Protein AF-A0A540L7R3-F1 (afdb_monomer)

Structure (mmCIF, N/CA/C/O backbone):
data_AF-A0A540L7R3-F1
#
_entry.id   AF-A0A540L7R3-F1
#
loop_
_atom_site.group_PDB
_atom_site.id
_atom_site.type_symbol
_atom_site.label_atom_id
_atom_site.label_alt_id
_atom_site.label_comp_id
_atom_site.label_asym_id
_atom_site.label_entity_id
_atom_site.label_seq_id
_atom_site.pdbx_PDB_ins_code
_atom_site.Cartn_x
_atom_site.Cartn_y
_atom_site.Cartn_z
_atom_site.occupancy
_atom_site.B_iso_or_equiv
_atom_site.auth_seq_id
_atom_site.auth_comp_id
_atom_site.auth_asym_id
_atom_site.auth_atom_id
_atom_site.pdbx_PDB_model_num
ATOM 1 N N . MET A 1 1 ? -23.120 5.318 9.490 1.00 36.19 1 MET A N 1
ATOM 2 C CA . MET A 1 1 ? -22.055 5.559 8.494 1.00 36.19 1 MET A CA 1
ATOM 3 C C . MET A 1 1 ? -21.301 6.791 8.945 1.00 36.19 1 MET A C 1
ATOM 5 O O . MET A 1 1 ? -21.783 7.892 8.724 1.00 36.19 1 MET A O 1
ATOM 9 N N . GLY A 1 2 ? -20.215 6.605 9.695 1.00 36.44 2 GLY A N 1
ATOM 10 C CA . GLY A 1 2 ? -19.330 7.704 10.063 1.00 36.44 2 GLY A CA 1
ATOM 11 C C . GLY A 1 2 ? -18.420 7.998 8.879 1.00 36.44 2 GLY A C 1
ATOM 12 O O . GLY A 1 2 ? -17.636 7.140 8.482 1.00 36.44 2 GLY A O 1
ATOM 13 N N . SER A 1 3 ? -18.571 9.169 8.270 1.00 40.50 3 SER A N 1
ATOM 14 C CA . SER A 1 3 ? -17.609 9.662 7.290 1.00 40.50 3 SER A CA 1
ATOM 15 C C . SER A 1 3 ? -16.373 10.141 8.045 1.00 40.50 3 SER A C 1
ATOM 17 O O . SER A 1 3 ? -16.480 10.998 8.920 1.00 40.50 3 SER A O 1
ATOM 19 N N . LEU A 1 4 ? -15.204 9.590 7.717 1.00 43.25 4 LEU A N 1
ATOM 20 C CA . LEU A 1 4 ? -13.931 10.201 8.089 1.00 43.25 4 LEU A CA 1
ATOM 21 C C . LEU A 1 4 ? -13.822 11.536 7.364 1.00 43.25 4 LEU A C 1
ATOM 23 O O . LEU A 1 4 ? -13.635 11.563 6.150 1.00 43.25 4 LEU A O 1
ATOM 27 N N . ASN A 1 5 ? -13.922 12.633 8.109 1.00 36.00 5 ASN A N 1
ATOM 28 C CA . ASN A 1 5 ? -13.356 13.891 7.655 1.00 36.00 5 ASN A CA 1
ATOM 29 C C . ASN A 1 5 ? -11.840 13.731 7.758 1.00 36.00 5 ASN A C 1
ATOM 31 O O . ASN A 1 5 ? -11.270 13.815 8.843 1.00 36.00 5 ASN A O 1
ATOM 35 N N . LEU A 1 6 ? -11.209 13.408 6.632 1.00 47.81 6 LEU A N 1
ATOM 36 C CA . LEU A 1 6 ? -9.775 13.585 6.482 1.00 47.81 6 LEU A CA 1
ATOM 37 C C . LEU A 1 6 ? -9.523 15.088 6.581 1.00 47.81 6 LEU A C 1
ATOM 39 O O . LEU A 1 6 ? -10.106 15.856 5.814 1.00 47.81 6 LEU A O 1
ATOM 43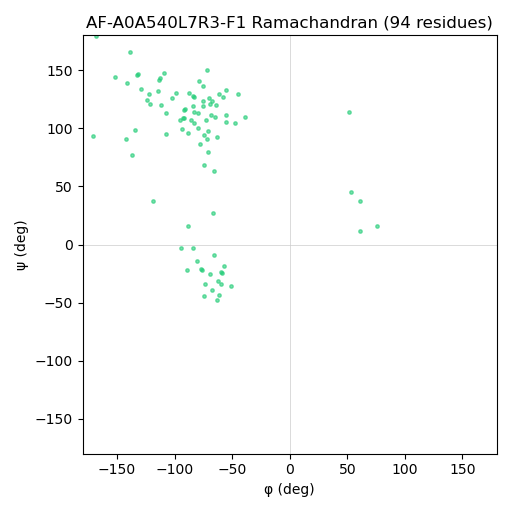 N N . ASP A 1 7 ? -8.721 15.492 7.566 1.00 45.00 7 ASP A N 1
ATOM 44 C CA . ASP A 1 7 ? -8.295 16.877 7.723 1.00 45.00 7 ASP A CA 1
ATOM 45 C C . ASP A 1 7 ? -7.867 17.444 6.370 1.00 45.00 7 ASP A C 1
ATOM 47 O O . ASP A 1 7 ? -7.099 16.844 5.615 1.00 45.00 7 ASP A O 1
ATOM 51 N N . GLN A 1 8 ? -8.429 18.607 6.074 1.00 44.34 8 GLN A N 1
ATOM 52 C CA . GLN A 1 8 ? -8.290 19.329 4.828 1.00 44.34 8 GLN A CA 1
ATOM 53 C C . GLN A 1 8 ? -6.825 19.741 4.620 1.00 44.34 8 GLN A C 1
ATOM 55 O O . GLN A 1 8 ? -6.376 20.777 5.104 1.00 44.34 8 GLN A O 1
ATOM 60 N N . GLY A 1 9 ? -6.074 18.898 3.916 1.00 37.22 9 GLY A N 1
ATOM 61 C CA . GLY A 1 9 ? -4.671 19.106 3.579 1.00 37.22 9 GLY A CA 1
ATOM 62 C C . GLY A 1 9 ? -4.217 18.045 2.588 1.00 37.22 9 GLY A C 1
ATOM 63 O O . GLY A 1 9 ? -3.813 16.966 3.009 1.00 37.22 9 GLY A O 1
ATOM 64 N N . ASP A 1 10 ? -4.312 18.391 1.302 1.00 44.38 10 ASP A N 1
ATOM 65 C CA . ASP A 1 10 ? -3.940 17.617 0.113 1.00 44.38 10 ASP A CA 1
ATOM 66 C C . ASP A 1 10 ? -4.527 16.200 0.071 1.00 44.38 10 ASP A C 1
ATOM 68 O O . ASP A 1 10 ? -4.136 15.330 0.846 1.00 44.38 10 ASP A O 1
ATOM 72 N N . ASP A 1 11 ? -5.421 15.920 -0.882 1.00 53.03 11 ASP A N 1
ATOM 73 C CA . ASP A 1 11 ? -5.809 14.545 -1.210 1.00 53.03 11 ASP A CA 1
ATOM 74 C C . ASP A 1 11 ? -4.527 13.705 -1.360 1.00 53.03 11 ASP A C 1
ATOM 76 O O . ASP A 1 11 ? -3.781 13.864 -2.330 1.00 53.03 11 ASP A O 1
ATOM 80 N N . LYS A 1 12 ? -4.205 12.864 -0.362 1.00 57.47 12 LYS A N 1
ATOM 81 C CA . LYS A 1 12 ? -2.954 12.088 -0.311 1.00 57.47 12 LYS A CA 1
ATOM 82 C C . LYS A 1 12 ? -3.032 10.936 -1.304 1.00 57.47 12 LYS A C 1
ATOM 84 O O . LYS A 1 12 ? -3.107 9.765 -0.938 1.00 57.47 12 LYS A O 1
ATOM 89 N N . ILE A 1 13 ? -3.021 11.277 -2.584 1.00 66.19 13 ILE A N 1
ATOM 90 C CA . ILE A 1 13 ? -2.937 10.338 -3.687 1.00 66.19 13 ILE A CA 1
ATOM 91 C C . ILE A 1 13 ? -1.539 9.731 -3.640 1.00 66.19 13 ILE A C 1
ATOM 93 O O . ILE A 1 13 ? -0.525 10.392 -3.878 1.00 66.19 13 ILE A O 1
ATOM 97 N N . MET A 1 14 ? -1.478 8.445 -3.310 1.00 71.25 14 MET A N 1
ATOM 98 C CA . MET A 1 14 ? -0.228 7.708 -3.234 1.00 71.25 14 MET A CA 1
ATOM 99 C C . MET A 1 14 ? 0.242 7.339 -4.643 1.00 71.25 14 MET A C 1
ATOM 101 O O . MET A 1 14 ? -0.050 6.267 -5.167 1.00 71.25 14 MET A O 1
ATOM 105 N N . GLN A 1 15 ? 0.969 8.255 -5.281 1.00 73.94 15 GLN A N 1
ATOM 106 C CA . GLN A 1 15 ? 1.523 8.048 -6.615 1.00 73.94 15 GLN A CA 1
ATOM 107 C C . GLN A 1 15 ? 2.956 7.507 -6.519 1.00 73.94 15 GLN A C 1
ATOM 109 O O . GLN A 1 15 ? 3.911 8.263 -6.338 1.00 73.94 15 GLN A O 1
ATOM 114 N N . LYS A 1 16 ? 3.127 6.190 -6.675 1.00 76.81 16 LYS A N 1
ATOM 115 C CA . LYS A 1 16 ? 4.448 5.541 -6.700 1.00 76.81 16 LYS A CA 1
ATOM 116 C C . LYS A 1 16 ? 4.557 4.565 -7.867 1.00 76.81 16 LYS A C 1
ATOM 118 O O . LYS A 1 16 ? 3.575 3.946 -8.262 1.00 76.81 16 LYS A O 1
ATOM 123 N N . CYS A 1 17 ? 5.755 4.449 -8.438 1.00 75.38 17 CYS A N 1
ATOM 124 C CA . CYS A 1 17 ? 6.037 3.452 -9.467 1.00 75.38 17 CYS A CA 1
ATOM 125 C C . CYS A 1 17 ? 6.379 2.129 -8.784 1.00 75.38 17 CYS A C 1
ATOM 127 O O . CYS A 1 17 ? 7.359 2.066 -8.044 1.00 75.38 17 CYS A O 1
ATOM 129 N N . LEU A 1 18 ? 5.583 1.096 -9.044 1.00 76.44 18 LEU A N 1
ATOM 130 C CA . LEU A 1 18 ? 5.886 -0.263 -8.614 1.00 76.44 18 LEU A CA 1
ATOM 131 C C . LEU A 1 18 ? 6.820 -0.902 -9.641 1.00 76.44 18 LEU A C 1
ATOM 133 O O . LEU A 1 18 ? 6.550 -0.888 -10.841 1.00 76.44 18 LEU A O 1
ATOM 137 N N . HIS A 1 19 ? 7.935 -1.443 -9.173 1.00 78.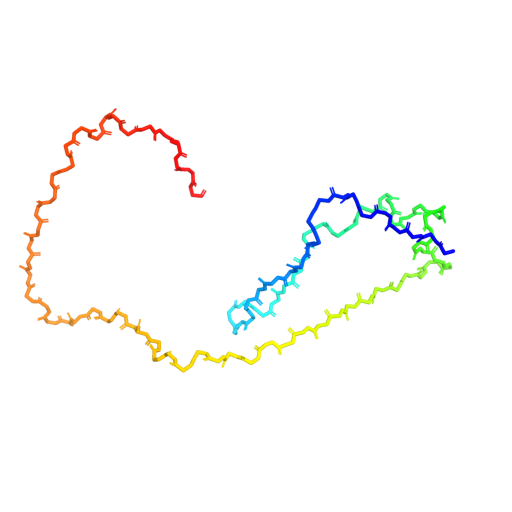19 19 HIS A N 1
ATOM 138 C CA . HIS A 1 19 ? 8.885 -2.197 -9.988 1.00 78.19 19 HIS A CA 1
ATOM 139 C C . HIS A 1 19 ? 9.355 -3.414 -9.192 1.00 78.19 19 HIS A C 1
ATOM 141 O O . HIS A 1 19 ? 9.174 -3.460 -7.982 1.00 78.19 19 HIS A O 1
ATOM 147 N N . GLY A 1 20 ? 9.993 -4.398 -9.831 1.00 74.88 20 GLY A N 1
ATOM 148 C CA . GLY A 1 20 ? 10.316 -5.678 -9.172 1.00 74.88 20 GLY A CA 1
ATOM 149 C C . GLY A 1 20 ? 11.162 -5.581 -7.890 1.00 74.88 20 GLY A C 1
ATOM 150 O O . GLY A 1 20 ? 11.167 -6.511 -7.097 1.00 74.88 20 GLY A O 1
ATOM 151 N N . VAL A 1 21 ? 11.852 -4.458 -7.668 1.00 79.56 21 VAL A N 1
ATOM 152 C CA . VAL A 1 21 ? 12.648 -4.186 -6.452 1.00 79.56 21 VAL A CA 1
ATOM 153 C C . VAL A 1 21 ? 11.818 -3.516 -5.341 1.00 79.56 21 VAL A C 1
ATOM 155 O O . VAL A 1 21 ? 12.181 -3.604 -4.175 1.00 79.56 21 VAL A O 1
ATOM 158 N N . ALA A 1 22 ? 10.706 -2.862 -5.682 1.00 78.25 22 ALA A N 1
ATOM 159 C CA . ALA A 1 22 ? 9.779 -2.220 -4.751 1.00 78.25 22 ALA A CA 1
ATOM 160 C C . ALA A 1 22 ? 8.332 -2.538 -5.184 1.00 78.25 22 ALA A C 1
ATOM 162 O O . ALA A 1 22 ? 7.689 -1.710 -5.840 1.00 78.25 22 ALA A O 1
ATOM 163 N N . PRO A 1 23 ? 7.852 -3.764 -4.899 1.00 81.50 23 PRO A N 1
ATOM 164 C CA . PRO A 1 23 ? 6.549 -4.237 -5.363 1.00 81.50 23 PRO A CA 1
ATOM 165 C C . PRO A 1 23 ? 5.379 -3.639 -4.574 1.00 81.50 23 PRO A C 1
ATOM 167 O O . PRO A 1 23 ? 4.272 -3.576 -5.104 1.00 81.50 23 PRO A O 1
ATOM 170 N N . ASP A 1 24 ? 5.635 -3.159 -3.354 1.00 86.38 24 ASP A N 1
ATOM 171 C CA . ASP A 1 24 ? 4.596 -2.744 -2.418 1.00 86.38 24 ASP A CA 1
ATOM 172 C C . ASP A 1 24 ? 4.609 -1.234 -2.167 1.00 86.38 24 ASP A C 1
ATOM 174 O O . ASP A 1 24 ? 5.655 -0.578 -2.079 1.00 86.38 24 ASP A O 1
ATOM 178 N N . VAL A 1 25 ? 3.409 -0.677 -2.017 1.00 85.12 25 VAL A N 1
ATOM 179 C CA . V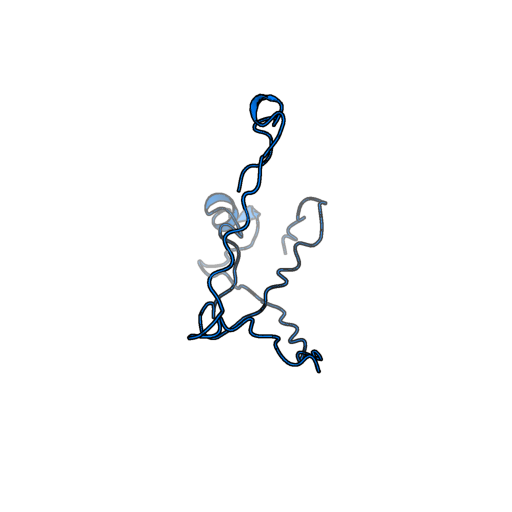AL A 1 25 ? 3.190 0.718 -1.652 1.00 85.12 25 VAL A CA 1
ATOM 180 C C . VAL A 1 25 ? 2.006 0.808 -0.692 1.00 85.12 25 VAL A C 1
ATOM 182 O O . VAL A 1 25 ? 1.004 0.118 -0.857 1.00 85.12 25 VAL A O 1
ATOM 185 N N . GLY A 1 26 ? 2.132 1.647 0.330 1.00 86.75 26 GLY A N 1
ATOM 186 C CA . GLY A 1 26 ? 1.166 1.748 1.415 1.00 86.75 26 GLY A CA 1
ATOM 187 C C . GLY A 1 26 ? 1.420 2.976 2.277 1.00 86.75 26 GLY A C 1
A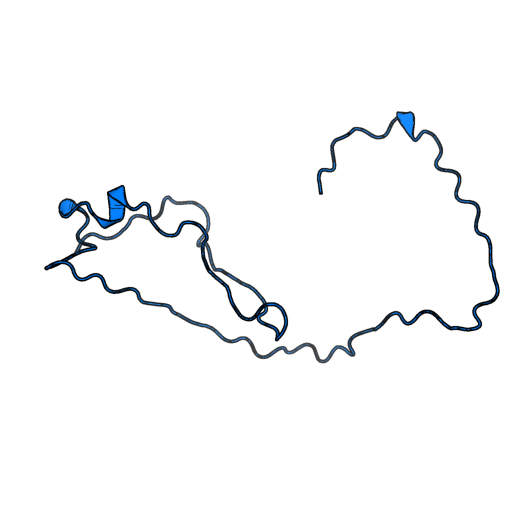TOM 188 O O . GLY A 1 26 ? 2.376 3.724 2.063 1.00 86.75 26 GLY A O 1
ATOM 189 N N . PHE A 1 27 ? 0.566 3.150 3.278 1.00 84.06 27 PHE A N 1
ATOM 190 C CA . PHE A 1 27 ? 0.749 4.142 4.326 1.00 84.06 27 PHE A CA 1
ATOM 191 C C . PHE A 1 27 ? 1.331 3.464 5.563 1.00 84.06 27 PHE A C 1
ATOM 193 O O . PHE A 1 27 ? 0.766 2.483 6.041 1.00 84.06 27 PHE A O 1
ATOM 200 N N . ASP A 1 28 ? 2.395 4.031 6.134 1.00 85.00 28 ASP A N 1
ATOM 201 C CA . ASP A 1 28 ? 2.965 3.529 7.395 1.00 85.00 28 ASP A CA 1
ATOM 202 C C . ASP A 1 28 ? 1.961 3.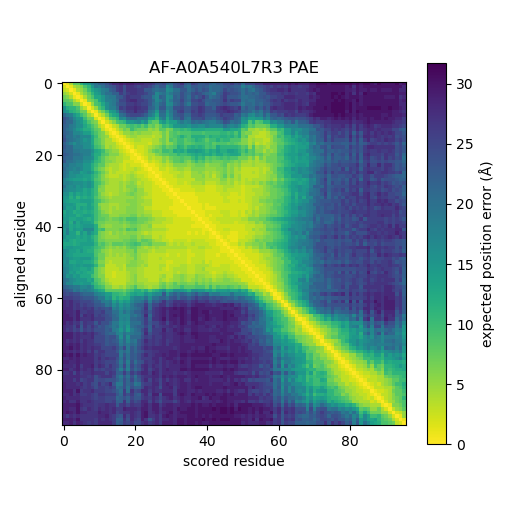631 8.555 1.00 85.00 28 ASP A C 1
ATOM 204 O O . ASP A 1 28 ? 1.978 2.832 9.491 1.00 85.00 28 ASP A O 1
ATOM 208 N N . LYS A 1 29 ? 1.082 4.641 8.503 1.00 86.62 29 LYS A N 1
ATOM 209 C CA . LYS A 1 29 ? 0.012 4.889 9.475 1.00 86.62 29 LYS A CA 1
ATOM 210 C C . LYS A 1 29 ? -1.229 5.397 8.749 1.00 86.62 29 LYS A C 1
ATOM 212 O O . LYS A 1 29 ? -1.369 6.597 8.535 1.00 86.62 29 LYS A O 1
ATOM 217 N N . LEU A 1 30 ? -2.104 4.475 8.355 1.00 86.62 30 LEU A N 1
ATOM 218 C CA . LEU A 1 30 ? -3.388 4.811 7.732 1.00 86.62 30 LEU A CA 1
ATOM 219 C C . LEU A 1 30 ? -4.401 5.342 8.759 1.00 86.62 30 LEU A C 1
ATOM 221 O O . LEU A 1 30 ? -5.078 6.329 8.506 1.00 86.62 30 LEU A O 1
ATOM 225 N N . LEU A 1 31 ? -4.490 4.678 9.912 1.00 89.81 31 LEU A N 1
ATOM 226 C CA . LEU A 1 31 ? -5.417 4.986 10.999 1.00 89.81 31 LEU A CA 1
ATOM 227 C C . LEU A 1 31 ? -4.788 4.527 12.316 1.00 89.81 31 LEU A C 1
ATOM 229 O O . LEU A 1 31 ? -4.096 3.503 12.343 1.00 89.81 31 LEU A O 1
ATOM 233 N N . SER A 1 32 ? -4.997 5.257 13.413 1.00 91.81 32 SER A N 1
ATOM 234 C CA . SER A 1 32 ? -4.517 4.781 14.710 1.00 91.81 32 SER A CA 1
ATOM 235 C C . SER A 1 32 ? -5.358 3.602 15.207 1.00 91.81 32 SER A C 1
ATOM 237 O O . SER A 1 32 ? -6.558 3.513 14.951 1.00 91.81 32 SER A O 1
ATOM 239 N N . LEU A 1 33 ? -4.748 2.702 15.985 1.00 92.00 33 LEU A N 1
ATOM 240 C CA . LEU A 1 33 ? -5.482 1.580 16.583 1.00 92.00 33 LEU A CA 1
ATOM 241 C C . LEU A 1 33 ? -6.619 2.062 17.497 1.00 92.00 33 LEU A C 1
ATOM 243 O O . LEU A 1 33 ? -7.667 1.429 17.565 1.00 92.00 33 LEU A O 1
ATOM 247 N N . LYS A 1 34 ? -6.414 3.196 18.179 1.00 93.06 34 LYS A N 1
ATOM 248 C CA . LYS A 1 34 ? -7.425 3.809 19.042 1.00 93.06 34 LYS A CA 1
ATOM 249 C C . LYS A 1 34 ? -8.647 4.244 18.235 1.00 93.06 34 LYS A C 1
ATOM 251 O O . LYS A 1 34 ? -9.760 3.937 18.636 1.00 93.06 34 LYS A O 1
ATOM 256 N N . GLU A 1 35 ? -8.437 4.926 17.112 1.00 93.31 35 GLU A N 1
ATOM 257 C CA . GLU A 1 35 ? -9.532 5.358 16.235 1.00 93.31 35 GLU A CA 1
ATOM 258 C C . GLU A 1 35 ? -10.225 4.172 15.570 1.00 93.31 35 GLU A C 1
ATOM 260 O O . GLU A 1 35 ? -11.449 4.173 15.481 1.00 93.31 35 GLU A O 1
ATOM 265 N N . LEU A 1 36 ? -9.463 3.152 15.153 1.00 92.50 36 LEU A N 1
ATOM 266 C CA . LEU A 1 36 ? -10.009 1.927 14.568 1.00 92.50 36 LEU A CA 1
ATOM 267 C C . LE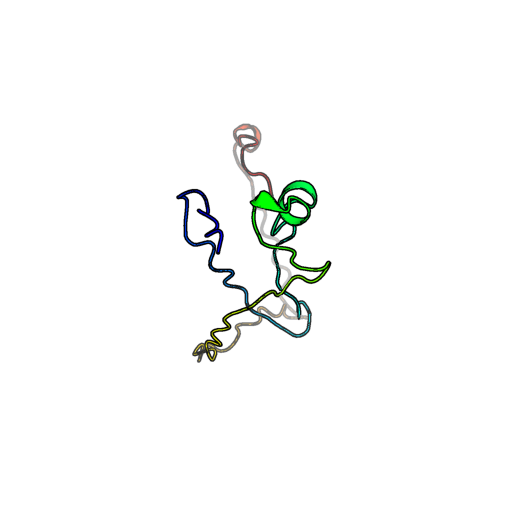U A 1 36 ? -10.925 1.183 15.551 1.00 92.50 36 LEU A C 1
ATOM 269 O O . LEU A 1 36 ? -11.985 0.707 15.157 1.00 92.50 36 LEU A O 1
ATOM 273 N N . ALA A 1 37 ? -10.511 1.073 16.815 1.00 90.44 37 ALA A N 1
ATOM 274 C CA . ALA A 1 37 ? -11.230 0.325 17.846 1.00 90.44 37 ALA A CA 1
ATOM 275 C C . ALA A 1 37 ? -12.408 1.095 18.467 1.00 90.44 37 ALA A C 1
ATOM 277 O O . ALA A 1 37 ? -13.232 0.495 19.159 1.00 90.44 37 ALA A O 1
ATOM 278 N N . ASP A 1 38 ? -12.493 2.407 18.252 1.00 91.88 38 ASP A N 1
ATOM 279 C CA . ASP A 1 38 ? -13.594 3.215 18.757 1.00 91.88 38 ASP A CA 1
ATOM 280 C C . ASP A 1 38 ? -14.878 2.920 17.967 1.00 91.88 38 ASP A C 1
ATOM 282 O O . ASP A 1 38 ? -15.049 3.321 16.812 1.00 91.88 38 ASP A O 1
ATOM 286 N N . ALA A 1 39 ? -15.806 2.215 18.617 1.00 88.94 39 ALA A N 1
ATOM 287 C CA . ALA A 1 39 ? -17.083 1.825 18.031 1.00 88.94 39 ALA A CA 1
ATOM 288 C C . ALA A 1 39 ? -17.931 3.027 17.576 1.00 88.94 39 ALA A C 1
ATOM 290 O O . ALA A 1 39 ? -18.756 2.876 16.674 1.00 88.94 39 ALA A O 1
ATOM 291 N N . SER A 1 40 ? -17.723 4.219 18.152 1.00 91.25 40 SER A N 1
ATOM 292 C CA . SER A 1 40 ? -18.445 5.431 17.749 1.00 91.25 40 SER A CA 1
ATOM 293 C C . SER A 1 40 ? -18.041 5.931 16.358 1.00 91.25 40 SER A C 1
ATOM 295 O O . SER A 1 40 ? -18.865 6.527 15.663 1.00 91.25 40 SER A O 1
ATOM 297 N N . ASN A 1 41 ? -16.826 5.605 15.902 1.00 91.94 41 ASN A N 1
ATOM 298 C CA . ASN A 1 41 ? -16.352 5.957 14.564 1.00 91.94 41 ASN A CA 1
ATOM 299 C C . ASN A 1 41 ? -16.941 5.051 13.468 1.00 91.94 41 ASN A C 1
ATOM 301 O O . ASN A 1 41 ? -16.994 5.427 12.297 1.00 91.94 41 ASN A O 1
ATOM 305 N N . GLY A 1 42 ? -17.411 3.856 13.840 1.00 92.44 42 GLY A N 1
ATOM 306 C CA . GLY A 1 42 ? -18.109 2.942 12.937 1.00 92.44 42 GLY A CA 1
ATOM 307 C C . GLY A 1 42 ? -17.226 2.183 11.940 1.00 92.44 42 GLY A C 1
ATOM 308 O O . GLY A 1 42 ? -17.771 1.633 10.984 1.00 92.44 42 GLY A O 1
ATOM 309 N N . TYR A 1 43 ? -15.900 2.123 12.134 1.00 92.81 43 TYR A N 1
ATOM 310 C CA . TYR A 1 43 ? -15.009 1.309 11.284 1.00 92.81 43 TYR A CA 1
ATOM 311 C C . TYR A 1 43 ? -15.123 -0.190 11.559 1.00 92.81 43 TYR A C 1
ATOM 313 O O . TYR A 1 43 ? -14.965 -0.995 10.642 1.00 92.81 43 TYR A O 1
ATOM 321 N N . VAL A 1 44 ? -15.368 -0.563 12.818 1.00 93.38 44 VAL A N 1
ATOM 322 C CA . VAL A 1 44 ? -15.477 -1.955 13.262 1.00 93.38 44 VAL A CA 1
ATOM 323 C C . VAL A 1 44 ? -16.922 -2.239 13.657 1.00 93.38 44 VAL A C 1
ATOM 325 O O . VAL A 1 44 ? -17.460 -1.622 14.573 1.00 93.38 44 VAL A O 1
ATOM 328 N N . ILE A 1 45 ? -17.545 -3.200 12.980 1.00 90.50 45 ILE A N 1
ATOM 329 C CA . ILE A 1 45 ? -18.889 -3.700 13.281 1.00 90.50 45 ILE A CA 1
ATOM 330 C C . ILE A 1 45 ? -18.769 -5.205 13.497 1.00 90.50 45 ILE A C 1
ATOM 332 O O . ILE A 1 45 ? -18.266 -5.916 12.630 1.00 90.50 45 ILE A O 1
ATOM 336 N N . ASN A 1 46 ? -19.222 -5.705 14.649 1.00 89.94 46 ASN A N 1
ATOM 337 C CA . ASN A 1 46 ? -19.137 -7.128 15.008 1.00 89.94 46 ASN A CA 1
ATOM 338 C C . ASN A 1 46 ? -17.707 -7.695 14.883 1.00 89.94 46 ASN A C 1
ATOM 340 O O . ASN A 1 46 ? -17.513 -8.766 14.315 1.00 89.94 46 ASN A O 1
ATOM 344 N N . ASN A 1 47 ? -16.709 -6.954 15.378 1.00 87.81 47 ASN A N 1
ATOM 345 C CA . ASN A 1 47 ? -15.275 -7.271 15.272 1.00 87.81 47 ASN A CA 1
ATOM 346 C C . ASN A 1 47 ? -14.724 -7.357 13.836 1.00 87.81 47 ASN A C 1
ATOM 348 O O . ASN A 1 47 ? -13.586 -7.778 13.647 1.00 87.81 47 ASN A O 1
ATOM 352 N N . ASN A 1 48 ? -15.490 -6.912 12.839 1.00 90.44 48 ASN A N 1
ATOM 353 C CA . ASN A 1 48 ? -15.087 -6.913 11.441 1.00 90.44 48 ASN A CA 1
ATOM 354 C C . ASN A 1 48 ? -14.929 -5.480 10.925 1.00 90.44 48 ASN A C 1
ATOM 356 O O . ASN A 1 48 ? -15.724 -4.600 11.250 1.00 90.44 48 ASN A O 1
ATOM 360 N N . CYS A 1 49 ? -13.919 -5.262 10.086 1.00 92.00 49 CYS A N 1
ATOM 361 C CA . CYS A 1 49 ? -13.660 -4.007 9.385 1.00 92.00 49 CYS A CA 1
ATOM 362 C C . CYS A 1 49 ? -13.398 -4.309 7.905 1.00 92.00 49 CYS A C 1
ATOM 364 O O . CYS A 1 49 ? -12.838 -5.358 7.578 1.00 92.00 49 CYS A O 1
ATOM 366 N N . VAL A 1 50 ? -13.806 -3.406 7.014 1.00 91.00 50 VAL A N 1
ATOM 367 C CA . VAL A 1 50 ? -13.632 -3.547 5.563 1.00 91.00 50 VAL A CA 1
ATOM 368 C C . VAL A 1 50 ? -12.836 -2.360 5.040 1.00 91.00 50 VAL A C 1
ATOM 370 O O . VAL A 1 50 ? -13.197 -1.212 5.289 1.00 91.00 50 VAL A O 1
ATOM 373 N N . PHE A 1 51 ? -11.784 -2.643 4.273 1.00 89.81 51 PHE A N 1
ATOM 374 C CA . PHE A 1 51 ? -10.962 -1.638 3.604 1.00 89.81 51 PHE A CA 1
ATOM 375 C C . PHE A 1 51 ? -11.114 -1.776 2.089 1.00 89.81 51 PHE A C 1
ATOM 377 O O . PHE A 1 51 ? -11.020 -2.879 1.551 1.00 89.81 51 PHE A O 1
ATOM 384 N N . GLY A 1 52 ? -11.348 -0.655 1.408 1.00 89.56 52 GLY A N 1
ATOM 385 C CA . GLY A 1 52 ? -11.372 -0.571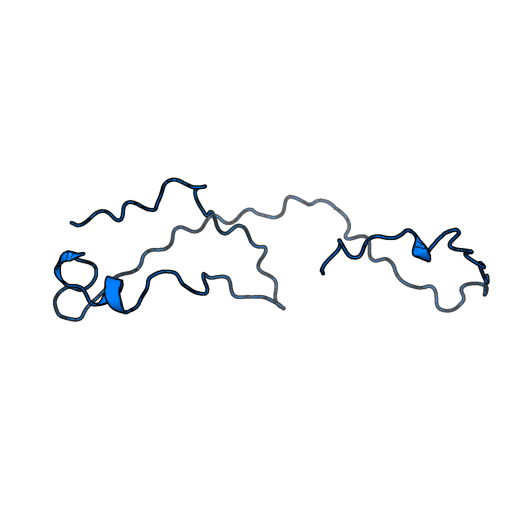 -0.051 1.00 89.56 52 GLY A CA 1
ATOM 386 C C . GLY A 1 52 ? -10.156 0.192 -0.568 1.00 89.56 52 GLY A C 1
ATOM 387 O O . GLY A 1 52 ? -9.678 1.114 0.090 1.00 89.56 52 GLY A O 1
ATOM 388 N N . VAL A 1 53 ? -9.669 -0.180 -1.751 1.00 87.50 53 VAL A N 1
ATOM 389 C CA . VAL A 1 53 ? -8.630 0.561 -2.470 1.00 87.50 53 VAL A CA 1
ATOM 390 C C . VAL A 1 53 ? -9.087 0.802 -3.901 1.00 87.50 53 VAL A C 1
ATOM 392 O O . VAL A 1 53 ? -9.581 -0.108 -4.565 1.00 87.50 53 VAL A O 1
ATOM 395 N N . GLU A 1 54 ? -8.913 2.029 -4.374 1.00 86.62 54 GLU A N 1
ATOM 396 C CA . GLU A 1 54 ? -9.097 2.376 -5.777 1.00 86.62 54 GLU A CA 1
ATOM 397 C C . GLU A 1 54 ? -7.719 2.498 -6.433 1.00 86.62 54 GLU A C 1
ATOM 399 O O . GLU A 1 54 ? -6.837 3.194 -5.926 1.00 86.62 54 GLU A O 1
ATOM 404 N N . VAL A 1 55 ? -7.504 1.773 -7.534 1.00 83.75 55 VAL A N 1
ATOM 405 C CA . VAL A 1 55 ? -6.192 1.670 -8.184 1.00 83.75 55 VAL A CA 1
ATOM 406 C C . VAL A 1 55 ? -6.279 2.161 -9.620 1.00 83.75 55 VAL A C 1
ATOM 408 O O . VAL A 1 55 ? -6.980 1.585 -10.451 1.00 83.75 55 VAL A O 1
ATOM 411 N N . PHE A 1 56 ? -5.478 3.178 -9.933 1.00 82.94 56 PHE A N 1
ATOM 412 C CA . PHE A 1 56 ? -5.290 3.679 -11.29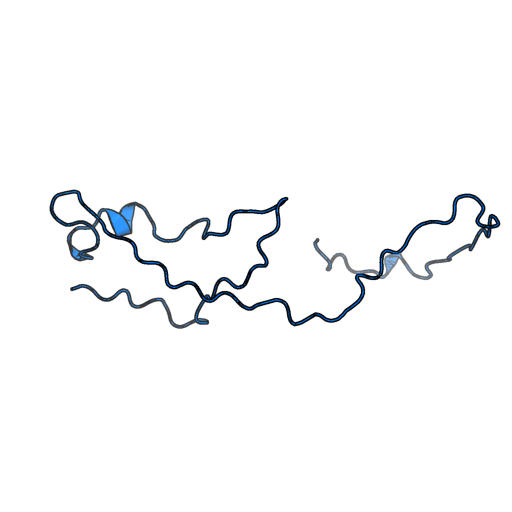0 1.00 82.94 56 PHE A CA 1
ATOM 413 C C . PHE A 1 56 ? -3.913 3.275 -11.813 1.00 82.94 56 PHE A C 1
ATOM 415 O O . PHE A 1 56 ? -2.883 3.760 -11.347 1.00 82.94 56 PHE A O 1
ATOM 422 N N . VAL A 1 57 ? -3.882 2.404 -12.823 1.00 81.75 57 VAL A N 1
ATOM 423 C CA . VAL A 1 57 ? -2.632 2.014 -13.485 1.00 81.75 57 VAL A CA 1
ATOM 424 C C . VAL A 1 57 ? -2.388 2.925 -14.679 1.00 81.75 57 VAL A C 1
ATOM 426 O O . VAL A 1 57 ? -3.046 2.820 -15.715 1.00 81.75 57 VAL A O 1
ATOM 429 N N . ARG A 1 58 ? -1.389 3.802 -14.569 1.00 73.38 58 ARG A N 1
ATOM 430 C CA . ARG A 1 58 ? -0.882 4.540 -15.726 1.00 73.38 58 ARG A CA 1
ATOM 431 C C . ARG A 1 58 ? 0.117 3.656 -16.467 1.00 73.38 58 ARG A C 1
ATOM 433 O O . ARG A 1 58 ? 1.189 3.372 -15.943 1.00 73.38 58 ARG A O 1
ATOM 440 N N . LYS A 1 59 ? -0.205 3.246 -17.699 1.00 69.88 59 LYS A N 1
ATOM 441 C CA . LYS A 1 59 ? 0.804 2.664 -18.600 1.00 69.88 59 LYS A CA 1
ATOM 442 C C . LYS A 1 59 ? 1.922 3.692 -18.773 1.00 69.88 59 LYS A C 1
ATOM 444 O O . LYS A 1 59 ? 1.635 4.844 -19.104 1.00 69.88 59 LYS A O 1
ATOM 449 N N . GLU A 1 60 ? 3.173 3.305 -18.530 1.00 60.66 60 GLU A N 1
ATOM 450 C CA . GLU A 1 60 ? 4.310 4.171 -18.838 1.00 60.66 60 GLU A CA 1
ATOM 451 C C . GLU A 1 60 ? 4.247 4.559 -20.321 1.00 60.66 60 GLU A C 1
ATOM 453 O O . GLU A 1 60 ? 4.445 3.735 -21.206 1.00 60.66 60 GLU A O 1
ATOM 458 N N . THR A 1 61 ? 3.986 5.834 -20.606 1.00 55.16 61 THR A N 1
ATOM 459 C CA . THR A 1 61 ? 4.152 6.418 -21.945 1.00 55.16 61 THR A CA 1
ATOM 460 C C . THR A 1 61 ? 5.566 6.948 -22.151 1.00 55.16 61 THR A C 1
ATOM 462 O O . THR A 1 61 ? 5.807 7.732 -23.069 1.00 55.16 61 THR A O 1
ATOM 465 N N . ARG A 1 62 ? 6.525 6.547 -21.303 1.00 55.59 62 ARG A N 1
ATOM 466 C CA . ARG A 1 62 ? 7.938 6.838 -21.533 1.00 55.59 62 ARG A CA 1
ATOM 467 C C . ARG A 1 62 ? 8.408 5.982 -22.710 1.00 55.59 62 ARG A C 1
ATOM 469 O O . ARG A 1 62 ? 9.097 4.987 -22.541 1.00 55.59 62 ARG A O 1
ATOM 476 N N . ALA A 1 63 ? 8.098 6.430 -23.924 1.00 52.06 63 ALA A N 1
ATOM 477 C CA . ALA A 1 63 ? 8.938 6.203 -25.093 1.00 52.06 63 ALA A CA 1
ATOM 478 C C . ALA A 1 63 ? 10.253 6.971 -24.874 1.00 52.06 63 ALA A C 1
ATOM 480 O O . ALA A 1 63 ? 10.545 7.973 -25.514 1.00 52.06 63 ALA A O 1
ATOM 481 N N . GLY A 1 64 ? 11.000 6.579 -23.852 1.00 51.56 64 GLY A N 1
ATOM 482 C CA . GLY A 1 64 ? 12.227 7.222 -23.445 1.00 51.56 64 GLY A CA 1
ATOM 483 C C . GLY A 1 64 ? 13.211 6.113 -23.209 1.00 51.56 64 GLY A C 1
ATOM 484 O O . GLY A 1 64 ? 13.164 5.490 -22.155 1.00 51.56 64 GLY A O 1
ATOM 485 N N . ASN A 1 65 ? 14.065 5.855 -24.201 1.00 58.91 65 ASN A N 1
ATOM 486 C CA . ASN A 1 65 ? 15.256 5.030 -24.042 1.00 58.91 65 ASN A CA 1
ATOM 487 C C . ASN A 1 65 ? 15.863 5.337 -22.672 1.00 58.91 65 ASN A C 1
ATOM 489 O O . ASN A 1 65 ? 16.355 6.451 -22.466 1.00 58.91 65 ASN A O 1
ATOM 493 N N . GLY A 1 66 ? 15.774 4.392 -21.732 1.00 53.34 66 GLY A N 1
ATOM 494 C CA . GLY A 1 66 ? 16.401 4.529 -20.428 1.00 53.34 66 GLY A CA 1
ATOM 495 C C . GLY A 1 66 ? 17.878 4.790 -20.672 1.00 53.34 66 GLY A C 1
ATOM 496 O O . GLY A 1 66 ? 18.604 3.902 -21.114 1.00 53.34 66 GLY A O 1
ATOM 497 N N . ARG A 1 67 ? 18.321 6.035 -20.485 1.00 61.06 67 ARG A N 1
ATOM 498 C CA . ARG A 1 67 ? 19.729 6.376 -20.664 1.00 61.06 67 ARG A CA 1
ATOM 499 C C . ARG A 1 67 ? 20.469 5.810 -19.464 1.00 61.06 67 ARG A C 1
ATOM 501 O O . ARG A 1 67 ? 20.518 6.428 -18.407 1.00 61.06 67 ARG A O 1
ATOM 508 N N . SER A 1 68 ? 21.005 4.606 -19.630 1.00 63.66 68 SER A N 1
ATOM 509 C CA . SER A 1 68 ? 22.029 4.078 -18.741 1.00 63.66 68 SER A CA 1
ATOM 510 C C . SER A 1 68 ? 23.312 4.868 -18.978 1.00 63.66 68 SER A C 1
ATOM 512 O O . SER A 1 68 ? 23.772 4.991 -20.114 1.00 63.66 68 SER A O 1
ATOM 514 N N . ILE A 1 69 ? 23.879 5.432 -17.915 1.00 63.59 69 ILE A N 1
ATOM 515 C CA . ILE A 1 69 ? 25.228 5.991 -17.952 1.00 63.59 69 ILE A CA 1
ATOM 516 C C . ILE A 1 69 ? 26.166 4.834 -17.605 1.00 63.59 69 ILE A C 1
ATOM 518 O O . ILE A 1 69 ? 26.353 4.505 -16.436 1.00 63.59 69 ILE A O 1
ATOM 522 N N . SER A 1 70 ? 26.719 4.170 -18.619 1.00 64.75 70 SER A N 1
ATOM 523 C CA . SER A 1 70 ? 27.724 3.125 -18.418 1.00 64.75 70 SER A CA 1
ATOM 524 C C . SER A 1 70 ? 29.122 3.736 -18.370 1.00 64.75 70 SER A C 1
ATOM 526 O O . SER A 1 70 ? 29.505 4.477 -19.275 1.00 64.75 70 SER A O 1
ATOM 528 N N . MET A 1 71 ? 29.909 3.387 -17.354 1.00 67.38 71 MET A N 1
ATOM 529 C CA . MET A 1 71 ? 31.313 3.784 -17.273 1.00 67.38 71 MET A CA 1
ATOM 530 C C . MET A 1 71 ? 32.153 2.944 -18.246 1.00 67.38 71 MET A C 1
ATOM 532 O O . MET A 1 71 ? 32.202 1.717 -18.149 1.00 67.38 71 MET A O 1
ATOM 536 N N . THR A 1 72 ? 32.808 3.593 -19.207 1.00 76.62 72 THR A N 1
ATOM 537 C CA . THR A 1 72 ? 33.650 2.923 -20.206 1.00 76.62 72 THR A CA 1
ATOM 538 C C . THR A 1 72 ? 34.889 2.323 -19.534 1.00 76.62 72 THR A C 1
ATOM 540 O O . THR A 1 72 ? 35.661 3.047 -18.909 1.00 76.62 72 THR A O 1
ATOM 543 N N . LYS A 1 73 ? 35.123 1.010 -19.686 1.00 71.38 73 LYS A N 1
ATOM 544 C CA . LYS A 1 73 ? 36.243 0.289 -19.031 1.00 71.38 73 LYS A CA 1
ATOM 545 C C . LYS A 1 73 ? 37.639 0.827 -19.392 1.00 71.38 73 LYS A C 1
ATOM 547 O O . LYS A 1 73 ? 38.564 0.665 -18.608 1.00 71.38 73 LYS A O 1
ATOM 552 N N . ASN A 1 74 ? 37.763 1.495 -20.540 1.00 72.06 74 ASN A N 1
ATOM 553 C CA . ASN A 1 74 ? 38.999 2.102 -21.045 1.00 72.06 74 ASN A CA 1
ATOM 554 C C . ASN A 1 74 ? 38.862 3.625 -21.205 1.00 72.06 74 ASN A C 1
ATOM 556 O O . ASN A 1 74 ? 39.343 4.196 -22.181 1.00 72.06 74 ASN A O 1
ATOM 560 N N . ALA A 1 75 ? 38.153 4.294 -20.293 1.00 70.31 75 ALA A N 1
ATOM 561 C CA . ALA A 1 75 ? 38.172 5.750 -20.262 1.00 70.31 75 ALA A CA 1
ATOM 562 C C . ALA A 1 75 ? 39.607 6.231 -19.987 1.00 70.31 75 ALA A C 1
ATOM 564 O O . ALA A 1 75 ? 40.257 5.764 -19.047 1.00 70.31 75 ALA A O 1
ATOM 565 N N . ALA A 1 76 ? 40.110 7.156 -20.808 1.00 75.81 76 ALA A N 1
ATOM 566 C CA . ALA A 1 76 ? 41.363 7.831 -20.507 1.00 75.81 76 ALA A CA 1
ATOM 567 C C . ALA A 1 76 ? 41.257 8.473 -19.114 1.00 75.81 76 ALA A C 1
ATOM 569 O O . ALA A 1 76 ? 40.244 9.088 -18.769 1.00 75.81 76 ALA A O 1
ATOM 570 N N . LYS A 1 77 ? 42.282 8.266 -18.281 1.00 71.75 77 LYS A N 1
ATOM 571 C CA . LYS A 1 77 ? 42.314 8.779 -16.909 1.00 71.75 77 LYS A CA 1
ATOM 572 C C . LYS A 1 77 ? 42.508 10.293 -16.954 1.00 71.75 77 LYS A C 1
ATOM 574 O O . LYS A 1 77 ? 43.636 10.774 -16.971 1.00 71.75 77 LYS A O 1
ATOM 579 N N . TYR A 1 78 ? 41.410 11.037 -16.984 1.00 72.94 78 TYR A N 1
ATOM 580 C CA . TYR A 1 78 ? 41.431 12.484 -16.825 1.00 72.94 78 TYR A CA 1
ATOM 581 C C . TYR A 1 78 ? 41.220 12.829 -15.354 1.00 72.94 78 TYR A C 1
ATOM 583 O O . TYR A 1 78 ? 40.132 12.658 -14.804 1.00 72.94 78 TYR A O 1
ATOM 591 N N . THR A 1 79 ? 42.275 13.311 -14.703 1.00 76.25 79 THR A N 1
ATOM 592 C CA . THR A 1 79 ? 42.173 13.856 -13.350 1.00 76.25 79 THR A CA 1
ATOM 593 C C . THR A 1 79 ? 41.705 15.300 -13.450 1.00 76.25 79 THR A C 1
ATOM 595 O O . THR A 1 79 ? 42.477 16.190 -13.801 1.00 76.25 79 THR A O 1
ATOM 598 N N . HIS A 1 80 ? 40.437 15.547 -13.136 1.00 77.94 80 HIS A N 1
ATOM 599 C CA . HIS A 1 80 ? 39.931 16.903 -12.958 1.00 77.94 80 HIS A CA 1
ATOM 600 C C . HIS A 1 80 ? 40.079 17.302 -11.489 1.00 77.94 80 HIS A C 1
ATOM 602 O O . HIS A 1 80 ? 39.475 16.690 -10.609 1.00 77.94 80 HIS A O 1
ATOM 608 N N . VAL A 1 81 ? 40.890 18.325 -11.218 1.00 81.81 81 VAL A N 1
ATOM 609 C CA . VAL A 1 81 ? 41.020 18.898 -9.874 1.00 81.81 81 VAL A CA 1
ATOM 610 C C . VAL A 1 81 ? 39.918 19.935 -9.694 1.00 81.81 81 VAL A C 1
ATOM 612 O O . VAL A 1 81 ? 39.974 21.022 -10.264 1.00 81.81 81 VAL A O 1
ATOM 615 N N . TRP A 1 82 ? 38.912 19.601 -8.892 1.00 78.31 82 TRP A N 1
ATOM 616 C CA . TRP A 1 82 ? 37.861 20.541 -8.517 1.00 78.31 82 TRP A CA 1
ATOM 617 C C . TRP A 1 82 ? 38.254 21.242 -7.218 1.00 78.31 82 TRP A C 1
ATOM 619 O O . TRP A 1 82 ? 38.373 20.609 -6.171 1.00 78.31 82 TRP A O 1
ATOM 629 N N . LYS A 1 83 ? 38.458 22.562 -7.274 1.00 84.88 83 LYS A N 1
ATOM 630 C CA . LYS A 1 83 ? 38.677 23.388 -6.082 1.00 84.88 83 LYS A CA 1
ATOM 631 C C . LYS A 1 83 ? 37.348 23.994 -5.647 1.00 84.88 83 LYS A C 1
ATOM 633 O O . LYS A 1 83 ? 36.859 24.926 -6.281 1.00 84.88 83 LYS A O 1
ATOM 638 N N . ILE A 1 84 ? 36.784 23.499 -4.547 1.00 82.12 84 ILE A N 1
ATOM 639 C CA . ILE A 1 84 ? 35.603 24.117 -3.937 1.00 82.12 84 ILE A CA 1
ATOM 640 C C . ILE A 1 84 ? 36.071 25.324 -3.126 1.00 82.12 84 ILE A C 1
ATOM 642 O O . ILE A 1 84 ? 36.611 25.206 -2.026 1.00 82.12 84 ILE A O 1
ATOM 646 N N . VAL A 1 85 ? 35.915 26.508 -3.704 1.00 85.81 85 VAL A N 1
ATOM 647 C CA . VAL A 1 85 ? 36.255 27.766 -3.040 1.00 85.81 85 VAL A CA 1
ATOM 648 C C . VAL A 1 85 ? 35.172 28.081 -2.004 1.00 85.81 85 VAL A C 1
ATOM 650 O O . VAL A 1 85 ? 33.990 27.945 -2.300 1.00 85.81 85 VAL A O 1
ATOM 653 N N . LYS A 1 86 ? 35.567 28.523 -0.800 1.00 86.88 86 LYS A N 1
ATOM 654 C CA . LYS A 1 86 ? 34.648 28.912 0.294 1.00 86.88 86 LYS A CA 1
ATOM 655 C C . LYS A 1 86 ? 33.725 27.782 0.784 1.00 86.88 86 LYS A C 1
ATOM 657 O O . LYS A 1 86 ? 32.589 28.040 1.164 1.00 86.88 86 LYS A O 1
ATOM 662 N N . PHE A 1 87 ? 34.226 26.545 0.848 1.00 77.50 87 PHE A N 1
ATOM 663 C CA . PHE A 1 87 ? 33.495 25.412 1.440 1.00 77.50 87 PHE A CA 1
ATOM 664 C C . PHE A 1 87 ? 32.946 25.722 2.847 1.00 77.50 87 PHE A C 1
ATOM 666 O O . PHE A 1 87 ? 31.825 25.354 3.170 1.00 77.50 87 PHE A O 1
ATOM 673 N N . SER A 1 88 ? 33.685 26.494 3.649 1.00 77.00 88 SER A N 1
ATOM 674 C CA . SER A 1 88 ? 33.273 26.941 4.987 1.00 77.00 88 SER A CA 1
ATOM 675 C C . SER A 1 88 ? 32.063 27.887 5.022 1.00 77.00 88 SER A C 1
ATOM 677 O O . SER A 1 88 ? 31.568 28.190 6.100 1.00 77.00 88 SER A O 1
ATOM 679 N N . MET A 1 89 ? 31.596 28.383 3.872 1.00 82.88 89 MET A N 1
ATOM 680 C CA . MET A 1 89 ? 30.389 29.213 3.763 1.00 82.88 89 MET A CA 1
ATOM 681 C C . MET A 1 89 ? 29.138 28.395 3.419 1.00 82.88 89 MET A C 1
ATOM 683 O O . MET A 1 89 ? 28.047 28.963 3.325 1.00 82.88 89 MET A O 1
ATOM 687 N N . LEU A 1 90 ? 29.278 27.083 3.206 1.00 79.69 90 LEU A N 1
ATOM 688 C CA . LEU A 1 90 ? 28.136 26.200 3.024 1.00 79.69 90 LEU A CA 1
ATOM 689 C C . LEU A 1 90 ? 27.406 26.079 4.364 1.00 79.69 90 LEU A C 1
ATOM 691 O O . LEU A 1 90 ? 27.992 25.710 5.376 1.00 79.69 90 LEU A O 1
ATOM 695 N N . LYS A 1 91 ? 26.127 26.454 4.375 1.00 78.25 91 LYS A N 1
ATOM 696 C CA . LYS A 1 91 ? 25.248 26.277 5.533 1.00 78.25 91 LYS A CA 1
ATOM 697 C C . LYS A 1 91 ? 24.790 24.817 5.566 1.00 78.25 91 LYS A C 1
ATOM 699 O O . LYS A 1 91 ? 24.438 24.289 4.512 1.00 78.25 91 LYS A O 1
ATOM 704 N N . ASP A 1 92 ? 24.699 24.215 6.751 1.00 72.44 92 ASP A N 1
ATOM 705 C CA . ASP A 1 92 ? 24.276 22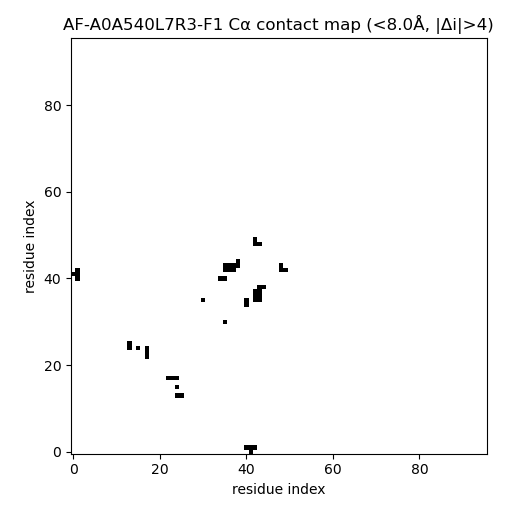.817 7.001 1.00 72.44 92 ASP A CA 1
ATOM 706 C C . ASP A 1 92 ? 22.791 22.518 6.663 1.00 72.44 92 ASP A C 1
ATOM 708 O O . ASP A 1 92 ? 22.147 21.654 7.254 1.00 72.44 92 ASP A O 1
ATOM 712 N N . GLY A 1 93 ? 22.197 23.260 5.726 1.00 62.84 93 GLY A N 1
ATOM 713 C CA . GLY A 1 93 ? 20.759 23.275 5.458 1.00 62.84 93 GLY A CA 1
ATOM 714 C C . GLY A 1 93 ? 20.241 22.179 4.529 1.00 62.84 93 GLY A C 1
ATOM 715 O O . GLY A 1 93 ? 19.034 22.116 4.316 1.00 62.84 93 GLY A O 1
ATOM 716 N N . TYR A 1 94 ? 21.101 21.324 3.975 1.00 60.88 94 TYR A N 1
ATOM 717 C CA . TYR A 1 94 ? 20.669 20.232 3.102 1.00 60.88 94 TYR A CA 1
ATOM 718 C C . TYR A 1 94 ? 20.806 18.905 3.842 1.00 60.88 94 TYR A C 1
ATOM 720 O O . TYR A 1 94 ? 21.880 18.310 3.890 1.00 60.88 94 TYR A O 1
ATOM 728 N N . LYS A 1 95 ? 19.702 18.466 4.450 1.00 47.88 95 LYS A N 1
ATOM 729 C CA . LYS A 1 95 ? 19.554 17.101 4.953 1.00 47.88 95 LYS A CA 1
ATOM 730 C C . LYS A 1 95 ? 19.123 16.207 3.792 1.00 47.88 95 LYS A C 1
ATOM 732 O O . LYS A 1 95 ? 18.166 16.548 3.096 1.00 47.88 95 LYS A O 1
ATOM 737 N N . CYS A 1 96 ? 19.859 15.120 3.582 1.00 40.94 96 CYS A N 1
ATOM 738 C CA . CYS A 1 96 ? 19.389 13.979 2.802 1.00 40.94 96 CYS A CA 1
ATOM 739 C C . CYS A 1 96 ? 18.216 13.304 3.516 1.00 40.94 96 CYS A C 1
ATOM 741 O O . CYS A 1 96 ? 18.243 13.278 4.771 1.00 40.94 96 CYS A O 1
#

Secondary structure (DSSP, 8-state):
-------SS---------BTTB-----S-SS-HHHHH-GGG-S-BTTB---------------------PPPTT----------TTGGG--S----

pLDDT: mean 73.75, std 16.43, range [36.0, 93.38]

Solvent-accessible surface area (backbone atoms only — not comparable to full-atom values): 7308 Å² total; per-residue (Å²): 135,58,77,81,79,71,75,93,68,70,88,83,72,85,84,74,86,70,42,96,91,46,76,76,85,85,66,98,73,81,69,54,71,68,62,48,69,34,62,87,52,54,55,40,56,94,92,40,68,86,87,86,84,88,84,84,84,75,76,83,78,70,92,54,82,79,81,75,85,75,82,63,94,82,60,78,89,76,87,79,88,81,80,76,77,68,61,89,71,63,70,92,79,79,78,132

Sequence (96 aa):
MGSLNLDQGDDKIMQKCLHGVAPDVGFDKLLSLKELADASNGYVINNNCVFGVEVFVRKETRAGNGRSISMTKNAAKYTHVWKIVKFSMLKDGYKC

Organism: Malus baccata (NCBI:txid106549)

Mean predicted aligned error: 16.98 Å

InterPro domains:
  IPR008974 TRAF-like [G3DSA:2.60.210.10] (4-73)

Foldseek 3Di:
DQDPPPPPDDPPDQDDDADPVRNDDDDPDPDDPVCCPPVVNVQADPNDGDDDDDDDDDDPPPPDDPDDPDDDPPPDDDDDDDDDPPPVPDDPPDDD

Radius of gyration: 24.71 Å; Cα contacts (8 Å, |Δi|>4): 24; chains: 1; bounding box: 64×36×44 Å